Protein AF-A0A6P7H8Q3-F1 (afdb_monomer)

pLDDT: mean 72.67, std 15.75, range [34.62, 94.69]

Secondary structure (DSSP, 8-state):
--SHHHHHHHHHHHHHH-HHHHHHHHHHT-HHHHHHHHHHHHHHHHHHHHHHHHHHSPPHHHHHHHHHHHHHHHT-GGGGB-TTT-SB-SSEEE-TTS-EEEHHHHH-TTTT--SB-TTT--B--GGG--B-HHHHHHHHHHHHHTGGGTSS--THHHHHHHHHHHTT----

Mean predicted aligned error: 16.79 Å

Sequence (172 aa):
MQQSNNVLEQAENFLTKYPDLITSLYSYHKKSKLKSEGRILRRDTERIRRYRKFRKEPNSRLKQFENAFFQAMDQKPLLFTCPVCRSVLRTPVTIECGHTFCYDC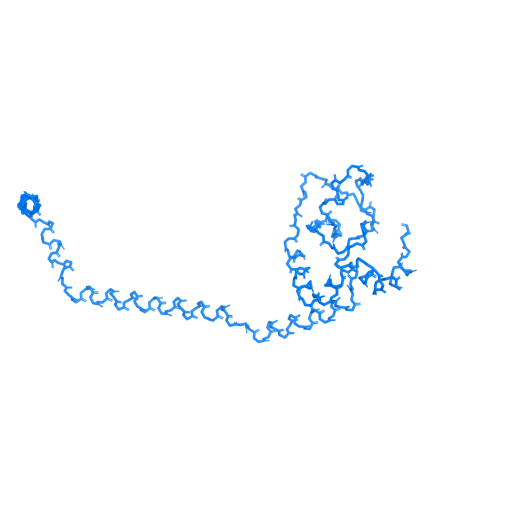LSSPENHFPNRCALCAAEIVLEKRCINVLVQHLVEKWRERNKHIDDTGKSDSFYSYITPLYSKVRFL

Organism: NCBI:txid50390

Radius of gyration: 31.62 Å; Cα contacts (8 Å, |Δi|>4): 106; chains: 1; bounding box: 42×59×90 Å

InterPro domains:
  IPR001841 Zinc finger, RING-type [PS50089] (82-120)
  IPR001841 Zinc finger, RING-type [SM00184] (82-120)
  IPR013083 Zinc finger, RING/FYVE/PHD-type [G3DSA:3.30.40.10] (28-148)
  IPR017907 Zinc finger, RING-type, conserved site [PS00518] (97-106)

Solvent-accessible surface area (backbone atoms only — not comparable to full-atom values): 10269 Å² total; per-residue (Å²): 144,77,72,71,69,56,56,56,53,52,50,50,56,51,43,70,76,35,57,66,56,49,53,52,50,55,63,61,61,37,66,68,58,54,52,50,53,53,50,50,53,51,51,50,52,51,50,51,49,49,53,53,48,59,72,65,51,75,53,67,68,58,55,52,49,52,52,54,52,51,59,58,42,69,77,43,59,68,81,49,32,12,86,81,82,70,38,71,54,50,66,26,26,54,49,94,87,67,55,57,33,22,46,64,66,72,66,36,76,88,64,63,61,59,63,36,40,96,85,76,61,46,72,49,76,78,91,72,82,51,69,34,64,67,60,42,53,50,50,49,55,49,45,68,76,44,47,86,57,61,73,56,90,43,83,57,54,61,47,65,73,47,51,78,61,56,78,71,59,78,83,126

Foldseek 3Di:
DPPVVVVVVVVVVVCVVPVVVVVVVVVVVPVVVVVVVVVVVVVVVVVVVVVVVVVVPPPVVNVVVLVVVLVVVVVVVVQQAAPQVRHGEDQWWQFPVRDIHHPCCCVPVVNVDACADQQHGDGGDPPDTDRPVVSVVVSVVSCVVVVVQPVPVDPVSVCVVCVVVVVPDPSD

Structure (mmCIF, N/CA/C/O backbone):
data_AF-A0A6P7H8Q3-F1
#
_entry.id   AF-A0A6P7H8Q3-F1
#
loop_
_atom_site.group_PDB
_atom_site.id
_atom_site.type_symbol
_atom_site.label_atom_id
_atom_site.label_alt_id
_atom_site.label_comp_id
_atom_site.label_asym_id
_atom_site.label_entity_id
_atom_site.label_seq_id
_atom_site.pdbx_PDB_ins_code
_atom_site.Cartn_x
_atom_site.Cartn_y
_atom_site.Cartn_z
_atom_site.occupancy
_atom_site.B_iso_or_equiv
_atom_site.auth_seq_id
_atom_site.auth_comp_id
_atom_site.auth_asym_id
_atom_site.auth_atom_id
_atom_site.pdbx_PDB_model_num
ATOM 1 N N . MET A 1 1 ? 16.627 6.853 63.270 1.00 47.12 1 MET A N 1
ATOM 2 C CA . MET A 1 1 ? 15.368 7.630 63.155 1.00 47.12 1 MET A CA 1
ATOM 3 C C . MET A 1 1 ? 15.622 9.142 63.303 1.00 47.12 1 MET A C 1
ATOM 5 O O . MET A 1 1 ? 14.987 9.781 64.123 1.00 47.12 1 MET A O 1
ATOM 9 N N . GLN A 1 2 ? 16.544 9.739 62.533 1.00 49.00 2 GLN A N 1
ATOM 10 C CA . GLN A 1 2 ? 16.911 11.168 62.682 1.00 49.00 2 GLN A CA 1
ATOM 11 C C . GLN A 1 2 ? 16.792 11.996 61.389 1.00 49.00 2 GLN A C 1
ATOM 13 O O . GLN A 1 2 ? 17.106 13.177 61.393 1.00 49.00 2 GLN A O 1
ATOM 18 N N . GLN A 1 3 ? 16.297 11.419 60.288 1.00 49.72 3 GLN A N 1
ATOM 19 C CA . GLN A 1 3 ? 16.157 12.137 59.010 1.00 49.72 3 GLN A CA 1
ATOM 20 C C . GLN A 1 3 ? 14.745 12.698 58.751 1.00 49.72 3 GLN A C 1
ATOM 22 O O . GLN A 1 3 ? 14.590 13.559 57.893 1.00 49.72 3 GLN A O 1
ATOM 27 N N . SER A 1 4 ? 13.715 12.278 59.498 1.00 50.56 4 SER A N 1
ATOM 28 C CA . SER A 1 4 ? 12.325 12.722 59.284 1.00 50.56 4 SER A CA 1
ATOM 29 C C . SER A 1 4 ? 11.998 14.092 59.889 1.00 50.56 4 SER A C 1
ATOM 31 O O . SER A 1 4 ? 11.136 14.789 59.364 1.00 50.56 4 SER A O 1
ATOM 33 N N . ASN A 1 5 ? 12.692 14.504 60.957 1.00 54.47 5 ASN A N 1
ATOM 34 C CA . ASN A 1 5 ? 12.417 15.777 61.642 1.00 54.47 5 ASN A CA 1
ATOM 35 C C . ASN A 1 5 ? 12.953 16.998 60.878 1.00 54.47 5 ASN A C 1
ATOM 37 O O . ASN A 1 5 ? 12.456 18.099 61.062 1.00 54.47 5 ASN A O 1
ATOM 41 N N . ASN A 1 6 ? 13.912 16.798 59.969 1.00 60.94 6 ASN A N 1
ATOM 42 C CA . ASN A 1 6 ? 14.547 17.885 59.224 1.00 60.94 6 ASN A CA 1
ATOM 43 C C . ASN A 1 6 ? 13.666 18.383 58.059 1.00 60.94 6 ASN A C 1
ATOM 45 O O . ASN A 1 6 ? 13.638 19.565 57.749 1.00 60.94 6 ASN A O 1
ATOM 49 N N . VAL A 1 7 ? 12.882 17.495 57.437 1.00 61.72 7 VAL A N 1
ATOM 50 C CA . VAL A 1 7 ? 12.046 17.847 56.273 1.00 61.72 7 VAL A CA 1
ATOM 51 C C . VAL A 1 7 ? 10.852 18.720 56.671 1.00 61.72 7 VAL A C 1
ATOM 53 O O . VAL A 1 7 ? 10.505 19.648 55.944 1.00 61.72 7 VAL A O 1
ATOM 56 N N . LEU A 1 8 ? 10.234 18.444 57.824 1.00 65.06 8 LEU A N 1
ATOM 57 C CA . LEU A 1 8 ? 9.098 19.227 58.323 1.00 65.06 8 LEU A CA 1
ATOM 58 C C . LEU A 1 8 ? 9.535 20.635 58.741 1.00 65.06 8 LEU A C 1
ATOM 60 O O . LEU A 1 8 ? 8.912 21.610 58.338 1.00 65.06 8 LEU A O 1
ATOM 64 N N . GLU A 1 9 ? 10.661 20.745 59.442 1.00 68.56 9 GLU A N 1
ATOM 65 C CA . GLU A 1 9 ? 11.218 22.026 59.884 1.00 68.56 9 GLU A CA 1
ATOM 66 C C . GLU A 1 9 ? 11.721 22.875 58.698 1.00 68.56 9 GLU A C 1
ATOM 68 O O . GLU A 1 9 ? 11.514 24.088 58.645 1.00 68.56 9 GLU A O 1
ATOM 73 N N . GLN A 1 10 ? 12.311 22.241 57.675 1.00 69.81 10 GLN A N 1
ATOM 74 C CA . GLN A 1 10 ? 12.667 22.910 56.418 1.00 69.81 10 GLN A CA 1
ATOM 75 C C . GLN A 1 10 ? 11.437 23.403 55.648 1.00 69.81 10 GLN A C 1
ATOM 77 O O . GLN A 1 10 ? 11.470 24.497 55.083 1.00 69.81 10 GLN A O 1
ATOM 82 N N . ALA A 1 11 ? 10.353 22.623 55.624 1.00 66.19 11 ALA A N 1
ATOM 83 C CA . ALA A 1 11 ? 9.109 23.021 54.976 1.00 66.19 11 ALA A CA 1
ATOM 84 C C . ALA A 1 11 ? 8.453 24.206 55.700 1.00 66.19 11 ALA A C 1
ATOM 86 O O . ALA A 1 11 ? 8.015 25.150 55.046 1.00 66.19 11 ALA A O 1
ATOM 87 N N . GLU A 1 12 ? 8.437 24.204 57.033 1.00 73.38 12 GLU A N 1
ATOM 88 C CA . GLU A 1 12 ? 7.909 25.313 57.834 1.00 73.38 12 GLU A CA 1
ATOM 89 C C . GLU A 1 12 ? 8.727 26.596 57.641 1.00 73.38 12 GLU A C 1
ATOM 91 O O . GLU A 1 12 ? 8.152 27.655 57.383 1.00 73.38 12 GLU A O 1
ATOM 96 N N . ASN A 1 13 ? 10.059 26.502 57.643 1.00 73.19 13 ASN A N 1
ATOM 97 C CA . ASN A 1 13 ? 10.953 27.631 57.360 1.00 73.19 13 ASN A CA 1
ATOM 98 C C . ASN A 1 13 ? 10.820 28.165 55.922 1.00 73.19 13 ASN A C 1
ATOM 100 O O . ASN A 1 13 ? 10.963 29.362 55.668 1.00 73.19 13 ASN A O 1
ATOM 104 N N . PHE A 1 14 ? 10.536 27.290 54.958 1.00 73.94 14 PHE A N 1
ATOM 105 C CA . PHE A 1 14 ? 10.281 27.696 53.579 1.00 73.94 14 PHE A CA 1
ATOM 106 C C . PHE A 1 14 ? 8.936 28.421 53.445 1.00 73.94 14 PHE A C 1
ATOM 108 O O . PHE A 1 14 ? 8.840 29.445 52.770 1.00 73.94 14 PHE A O 1
ATOM 115 N N . LEU A 1 15 ? 7.898 27.923 54.115 1.00 68.62 15 LEU A N 1
ATOM 116 C CA . LEU A 1 15 ? 6.558 28.503 54.071 1.00 68.62 15 LEU A CA 1
ATOM 117 C C . LEU A 1 15 ? 6.485 29.848 54.816 1.00 68.62 15 LEU A C 1
ATOM 119 O O . LEU A 1 15 ? 5.810 30.760 54.339 1.00 68.62 15 LEU A O 1
ATOM 123 N N . THR A 1 16 ? 7.227 30.028 55.912 1.00 73.62 16 THR A N 1
ATOM 124 C CA . THR A 1 16 ? 7.332 31.329 56.605 1.00 73.62 16 THR A CA 1
ATOM 125 C C . THR A 1 16 ? 8.075 32.380 55.781 1.00 73.62 16 THR A C 1
ATOM 127 O O . THR A 1 16 ? 7.729 33.560 55.8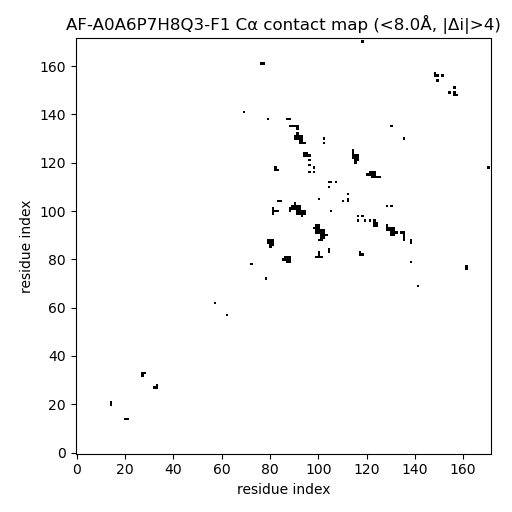44 1.00 73.62 16 THR A O 1
ATOM 130 N N . LYS A 1 17 ? 9.043 31.966 54.954 1.00 78.94 17 LYS A N 1
ATOM 131 C CA . LYS A 1 17 ? 9.761 32.853 54.024 1.00 78.94 17 LYS A CA 1
ATOM 132 C C . LYS A 1 17 ? 8.895 33.321 52.845 1.00 78.94 17 LYS A C 1
ATOM 134 O O . LYS A 1 17 ? 9.180 34.368 52.268 1.00 78.94 17 LYS A O 1
ATOM 139 N N . TYR A 1 18 ? 7.843 32.576 52.500 1.00 75.75 18 TYR A N 1
ATOM 140 C CA . TYR A 1 18 ? 6.958 32.869 51.368 1.00 75.75 18 TYR A CA 1
ATOM 141 C C . TYR A 1 18 ? 5.466 32.734 51.750 1.00 75.75 18 TYR A C 1
ATOM 143 O O . TYR A 1 18 ? 4.790 31.790 51.329 1.00 75.75 18 TYR A O 1
ATOM 151 N N . PRO A 1 19 ? 4.903 33.689 52.512 1.00 73.69 19 PRO A N 1
ATOM 152 C CA . PRO A 1 19 ? 3.509 33.631 52.974 1.00 73.69 19 PRO A CA 1
ATOM 153 C C . PRO A 1 19 ? 2.475 33.721 51.833 1.00 73.69 19 PRO A C 1
ATOM 155 O O . PRO A 1 19 ? 1.370 33.181 51.937 1.00 73.69 19 PRO A O 1
ATOM 158 N N . ASP A 1 20 ? 2.832 34.319 50.695 1.00 74.38 20 ASP A N 1
ATOM 159 C CA . ASP A 1 20 ? 1.974 34.348 49.502 1.00 74.38 20 ASP A CA 1
ATOM 160 C C . ASP A 1 20 ? 1.822 32.963 48.863 1.00 74.38 20 ASP A C 1
ATOM 162 O O . ASP A 1 20 ? 0.777 32.640 48.296 1.00 74.38 20 ASP A O 1
ATOM 166 N N . LEU A 1 21 ? 2.839 32.107 49.003 1.00 70.44 21 LEU A N 1
ATOM 167 C CA . LEU A 1 21 ? 2.798 30.708 48.581 1.00 70.44 21 LEU A CA 1
ATOM 168 C C . LEU A 1 21 ? 1.831 29.914 49.460 1.00 70.44 21 LEU A C 1
ATOM 170 O O . LEU A 1 21 ? 1.059 29.124 48.925 1.00 70.44 21 LEU A O 1
ATOM 174 N N . ILE A 1 22 ? 1.789 30.183 50.770 1.00 68.00 22 ILE A N 1
ATOM 175 C CA . ILE A 1 22 ? 0.765 29.637 51.675 1.00 68.00 22 ILE A CA 1
ATOM 176 C C . ILE A 1 22 ? -0.627 30.073 51.201 1.00 68.00 22 ILE A C 1
ATOM 178 O O . ILE A 1 22 ? -1.499 29.232 51.008 1.00 68.00 22 ILE A O 1
ATOM 182 N N . THR A 1 23 ? -0.838 31.363 50.937 1.00 66.50 23 THR A N 1
ATOM 183 C CA . THR A 1 23 ? -2.129 31.901 50.464 1.00 66.50 23 THR A CA 1
ATOM 184 C C . THR A 1 23 ? -2.545 31.315 49.107 1.00 66.50 23 THR A C 1
ATOM 186 O O . THR A 1 23 ? -3.705 30.940 48.901 1.00 66.50 23 THR A O 1
ATOM 189 N N . SER A 1 24 ? -1.595 31.157 48.187 1.00 65.81 24 SER A N 1
ATOM 190 C CA . SER A 1 24 ? -1.786 30.494 46.894 1.00 65.81 24 SER A CA 1
ATOM 191 C C . SER A 1 24 ? -2.128 29.010 47.067 1.00 65.81 24 SER A C 1
ATOM 193 O O . SER A 1 24 ? -3.092 28.523 46.479 1.00 65.81 24 SER A O 1
ATOM 195 N N . LEU A 1 25 ? -1.441 28.300 47.965 1.00 64.50 25 LEU A N 1
ATOM 196 C CA . LEU A 1 25 ? -1.731 26.906 48.295 1.00 64.50 25 LEU A CA 1
ATOM 197 C C . LEU A 1 25 ? -3.096 26.754 48.974 1.00 64.50 25 LEU A C 1
ATOM 199 O O . LEU A 1 25 ? -3.853 25.877 48.577 1.00 64.50 25 LEU A O 1
ATOM 203 N N . TYR A 1 26 ? -3.474 27.617 49.919 1.00 63.06 26 TYR A N 1
ATOM 204 C CA . TYR A 1 26 ? -4.789 27.592 50.579 1.00 63.06 26 TYR A CA 1
ATOM 205 C C . TYR A 1 26 ? -5.933 27.943 49.622 1.00 63.06 26 TYR A C 1
ATOM 207 O O . TYR A 1 26 ? -6.995 27.315 49.665 1.00 63.06 26 TYR A O 1
ATOM 215 N N . SER A 1 27 ? -5.724 28.906 48.720 1.00 58.03 27 SER A N 1
ATOM 216 C CA . SER A 1 27 ? -6.694 29.239 47.671 1.00 58.03 27 SER A CA 1
ATOM 217 C C . SER A 1 27 ? -6.816 28.123 46.621 1.00 58.03 27 SER A C 1
ATOM 219 O O . SER A 1 27 ? -7.929 27.827 46.171 1.00 58.03 27 SER A O 1
ATOM 221 N N . TYR A 1 28 ? -5.720 27.425 46.309 1.00 54.06 28 TYR A N 1
ATOM 222 C CA . TYR A 1 28 ? -5.699 26.192 45.512 1.00 54.06 28 TYR A CA 1
ATOM 223 C C . TYR A 1 28 ? -6.381 25.018 46.245 1.00 54.06 28 TYR A C 1
ATOM 225 O O . TYR A 1 28 ? -7.098 24.223 45.635 1.00 54.06 28 TYR A O 1
ATOM 233 N N . HIS A 1 29 ? -6.279 24.968 47.577 1.00 56.91 29 HIS A N 1
ATOM 234 C CA . HIS A 1 29 ? -6.902 23.971 48.453 1.00 56.91 29 HIS A CA 1
ATOM 235 C C . HIS A 1 29 ? -8.391 24.230 48.747 1.00 56.91 29 HIS A C 1
ATOM 237 O O . HIS A 1 29 ? -8.991 23.586 49.620 1.00 56.91 29 HIS A O 1
ATOM 243 N N . LYS A 1 30 ? -9.050 25.124 47.998 1.00 55.91 30 LYS A N 1
ATOM 244 C CA . LYS A 1 30 ? -10.511 25.229 48.014 1.00 55.91 30 LYS A CA 1
ATOM 245 C C . LYS A 1 30 ? -11.066 23.958 47.363 1.00 55.91 30 LYS A C 1
ATOM 247 O O . LYS A 1 30 ? -11.173 23.866 46.143 1.00 55.91 30 LYS A O 1
ATOM 252 N N . LYS A 1 31 ? -11.418 22.954 48.182 1.00 55.22 31 LYS A N 1
ATOM 253 C CA . LYS A 1 31 ? -11.929 21.619 47.779 1.00 55.22 31 LYS A CA 1
ATOM 254 C C . LYS A 1 31 ? -12.972 21.658 46.645 1.00 55.22 31 LYS A C 1
ATOM 256 O O . LYS A 1 31 ? -13.111 20.678 45.923 1.00 55.22 31 LYS A O 1
ATOM 261 N N . SER A 1 32 ? -13.714 22.754 46.473 1.00 57.00 32 SER A N 1
ATOM 262 C CA . SER A 1 32 ? -14.649 22.960 45.359 1.00 57.00 32 SER A CA 1
ATOM 263 C C . SER A 1 32 ? -13.973 23.080 43.984 1.00 57.00 32 SER A C 1
ATOM 265 O O . SER A 1 32 ? -14.499 22.498 43.035 1.00 57.00 32 SER A O 1
ATOM 267 N N . LYS A 1 33 ? -12.815 23.753 43.879 1.00 59.31 33 LYS A N 1
ATOM 268 C CA . LYS A 1 33 ? -12.060 23.953 42.627 1.00 59.31 33 LYS A CA 1
ATOM 269 C C . LYS A 1 33 ? -11.409 22.650 42.146 1.00 59.31 33 LYS A C 1
ATOM 271 O O . LYS A 1 33 ? -11.660 22.228 41.020 1.00 59.31 33 LYS A O 1
ATOM 276 N N . LEU A 1 34 ? -10.741 21.925 43.051 1.00 60.06 34 LEU A N 1
ATOM 277 C CA . LEU A 1 34 ? -10.209 20.573 42.802 1.00 60.06 34 LEU A CA 1
ATOM 278 C C . LEU A 1 34 ? -11.315 19.573 42.409 1.00 60.06 34 LEU A C 1
ATOM 280 O O . LEU A 1 34 ? -11.136 18.745 41.516 1.00 60.06 34 LEU A O 1
ATOM 284 N N . LYS A 1 35 ? -12.507 19.670 43.021 1.00 61.91 35 LYS A N 1
ATOM 285 C CA . LYS A 1 35 ? -13.673 18.856 42.633 1.00 61.91 35 LYS A CA 1
ATOM 286 C C . LYS A 1 35 ? -14.211 19.223 41.246 1.00 61.91 35 LYS A C 1
ATOM 288 O O . LYS A 1 35 ? -14.641 18.330 40.518 1.00 61.91 35 LYS A O 1
ATOM 293 N N . SER A 1 36 ? -14.255 20.503 40.865 1.00 67.62 36 SER A N 1
ATOM 294 C CA . SER A 1 36 ? -14.679 20.899 39.512 1.00 67.62 36 SER A CA 1
ATOM 295 C C . SER A 1 36 ? -13.668 20.497 38.442 1.00 67.62 36 SER A C 1
ATOM 297 O O . SER A 1 36 ? -14.083 19.941 37.429 1.00 67.62 36 SER A O 1
ATOM 299 N N . GLU A 1 37 ? -12.372 20.679 38.686 1.00 70.81 37 GLU A N 1
ATOM 300 C CA . GLU A 1 37 ? -11.306 20.280 37.758 1.00 70.81 37 GLU A CA 1
ATOM 301 C C . GLU A 1 37 ? -11.265 18.755 37.586 1.00 70.81 37 GLU A C 1
ATOM 303 O O . GLU A 1 37 ? -11.268 18.260 36.459 1.00 70.81 37 GLU A O 1
ATOM 308 N N . GLY A 1 38 ? -11.396 17.989 38.676 1.00 74.00 38 GLY A N 1
ATOM 309 C CA . GLY A 1 38 ? -11.539 16.532 38.605 1.00 74.00 38 GLY A CA 1
ATOM 310 C C . GLY A 1 38 ? -12.785 16.072 37.832 1.00 74.00 38 GLY A C 1
ATOM 311 O O . GLY A 1 38 ? -12.744 15.054 37.137 1.00 74.00 38 GLY A O 1
ATOM 312 N N . ARG A 1 39 ? -13.895 16.824 37.889 1.00 77.19 39 ARG A N 1
ATOM 313 C CA . ARG A 1 39 ? -15.096 16.549 37.074 1.00 77.19 39 ARG A CA 1
ATOM 314 C C . ARG A 1 39 ? -14.868 16.836 35.588 1.00 77.19 39 ARG A C 1
ATOM 316 O O . ARG A 1 39 ? -15.343 16.058 34.760 1.00 77.19 39 ARG A O 1
ATOM 323 N N . ILE A 1 40 ? -14.154 17.912 35.254 1.00 81.00 40 ILE A N 1
ATOM 324 C CA . ILE A 1 40 ? -13.805 18.268 33.870 1.00 81.00 40 ILE A CA 1
ATOM 325 C C . ILE A 1 40 ? -12.872 17.205 33.280 1.00 81.00 40 ILE A C 1
ATOM 327 O O . ILE A 1 40 ? -13.210 16.617 32.258 1.00 81.00 40 ILE A O 1
ATOM 331 N N . LEU A 1 41 ? -11.792 16.843 33.980 1.00 81.75 41 LEU A N 1
ATOM 332 C CA . LEU A 1 41 ? -10.848 15.813 33.532 1.00 81.75 41 LEU A CA 1
ATOM 333 C C . LEU A 1 41 ? -11.518 14.450 33.321 1.00 81.75 41 LEU A C 1
ATOM 335 O O . LEU A 1 41 ? -11.237 13.781 32.330 1.00 81.75 41 LEU A O 1
ATOM 339 N N . ARG A 1 42 ? -12.447 14.038 34.197 1.00 80.19 42 ARG A N 1
ATOM 340 C CA . ARG A 1 42 ? -13.244 12.812 33.987 1.00 80.19 42 ARG A CA 1
ATOM 341 C C . ARG A 1 42 ? -14.123 12.911 32.743 1.00 80.19 42 ARG A C 1
ATOM 343 O O . ARG A 1 42 ? -14.176 11.960 31.969 1.00 80.19 42 ARG A O 1
ATOM 350 N N . ARG A 1 43 ? -14.793 14.050 32.533 1.00 85.31 43 ARG A N 1
ATOM 351 C CA . ARG A 1 43 ? -15.632 14.288 31.349 1.00 85.31 43 ARG A CA 1
ATOM 352 C C . ARG A 1 43 ? -14.805 14.255 30.065 1.00 85.31 43 ARG A C 1
ATOM 354 O O . ARG A 1 43 ? -15.235 13.626 29.101 1.00 85.31 43 ARG A O 1
ATOM 361 N N . ASP A 1 44 ? -13.633 14.878 30.061 1.00 89.25 44 ASP A N 1
ATOM 362 C CA . ASP A 1 44 ? -12.743 14.909 28.900 1.00 89.25 44 ASP A CA 1
ATOM 363 C C . ASP A 1 44 ? -12.102 13.545 28.644 1.00 89.25 44 ASP A C 1
ATOM 365 O O . ASP A 1 44 ? -12.092 13.079 27.507 1.00 89.25 44 ASP A O 1
ATOM 369 N N . THR A 1 45 ? -11.679 12.841 29.697 1.00 89.75 45 THR A N 1
ATOM 370 C CA . THR A 1 45 ? -11.178 11.460 29.598 1.00 89.75 45 THR A CA 1
ATOM 371 C C . THR A 1 45 ? -12.246 10.532 29.020 1.00 89.75 45 THR A C 1
ATOM 373 O O . THR A 1 45 ? -11.963 9.753 28.110 1.00 89.75 45 THR A O 1
ATOM 376 N N . GLU A 1 46 ? -13.493 10.646 29.480 1.00 91.06 46 GLU A N 1
ATOM 377 C CA . GLU A 1 46 ? -14.612 9.847 28.979 1.00 91.06 46 GLU A CA 1
ATOM 378 C C . GLU A 1 46 ? -14.983 10.229 27.538 1.00 91.06 46 GLU A C 1
ATOM 380 O O . GLU A 1 46 ? -15.242 9.362 26.703 1.00 91.06 46 GLU A O 1
ATOM 385 N N . ARG A 1 47 ? -14.928 11.521 27.192 1.00 89.25 47 ARG A N 1
ATOM 386 C CA . ARG A 1 47 ? -15.110 12.000 25.815 1.00 89.25 47 ARG A CA 1
ATOM 387 C C . ARG A 1 47 ? -14.035 11.424 24.888 1.00 89.25 47 ARG A C 1
ATOM 389 O O . ARG A 1 47 ? -14.376 10.885 23.836 1.00 89.25 47 ARG A O 1
ATOM 396 N N . ILE A 1 48 ? -12.762 11.475 25.282 1.00 87.19 48 ILE A N 1
ATOM 397 C CA . ILE A 1 48 ? -11.641 10.882 24.535 1.00 87.19 48 ILE A CA 1
ATOM 398 C C . ILE A 1 48 ? -11.830 9.368 24.405 1.00 87.19 48 ILE A C 1
ATOM 400 O O . ILE A 1 48 ? -11.643 8.819 23.317 1.00 87.19 48 ILE A O 1
ATOM 404 N N . ARG A 1 49 ? -12.250 8.685 25.477 1.00 88.69 49 ARG A N 1
ATOM 405 C CA . ARG A 1 49 ? -12.559 7.248 25.463 1.00 88.69 49 ARG A CA 1
ATOM 406 C C . ARG A 1 49 ? -13.654 6.924 24.445 1.00 88.69 49 ARG A C 1
ATOM 408 O O . ARG A 1 49 ? -13.479 5.991 23.663 1.00 88.69 49 ARG A O 1
ATOM 415 N N . ARG A 1 50 ? -14.735 7.710 24.394 1.00 85.50 50 ARG A N 1
ATOM 416 C CA . ARG A 1 50 ? -15.822 7.551 23.409 1.00 85.50 50 ARG A CA 1
ATOM 417 C C . ARG A 1 50 ? -15.360 7.813 21.981 1.00 85.50 50 ARG A C 1
ATOM 419 O O . ARG A 1 50 ? -15.646 6.993 21.119 1.00 85.50 50 ARG A O 1
ATOM 426 N N . TYR A 1 51 ? -14.593 8.876 21.732 1.00 78.00 51 TYR A N 1
ATOM 427 C CA . TYR A 1 51 ? -14.014 9.137 20.407 1.00 78.00 51 TYR A CA 1
ATOM 428 C C . TYR A 1 51 ? -13.093 8.004 19.946 1.00 78.00 51 TYR A C 1
ATOM 430 O O . TYR A 1 51 ? -13.173 7.563 18.801 1.00 78.00 51 TYR A O 1
ATOM 438 N N . ARG A 1 52 ? -12.242 7.492 20.844 1.00 80.94 52 ARG A N 1
ATOM 439 C CA . ARG A 1 52 ? -11.384 6.334 20.563 1.00 80.94 52 ARG A CA 1
ATOM 440 C C . ARG A 1 52 ? -12.204 5.071 20.308 1.00 80.94 52 ARG A C 1
ATOM 442 O O . ARG A 1 52 ? -11.850 4.321 19.409 1.00 80.94 52 ARG A O 1
ATOM 449 N N . LYS A 1 53 ? -13.292 4.841 21.052 1.00 79.62 53 LYS A N 1
ATOM 450 C CA . LYS A 1 53 ? -14.211 3.716 20.814 1.00 79.62 53 LYS A CA 1
ATOM 451 C C . LYS A 1 53 ? -14.887 3.839 19.447 1.00 79.62 53 LYS A C 1
ATOM 453 O O . LYS A 1 53 ? -14.857 2.885 18.686 1.00 79.62 53 LYS A O 1
ATOM 458 N N . PHE A 1 54 ? -15.401 5.018 19.104 1.00 72.38 54 PHE A N 1
ATOM 459 C CA . PHE A 1 54 ? -16.041 5.276 17.814 1.00 72.38 54 PHE A CA 1
ATOM 460 C C . PHE A 1 54 ? -15.074 5.108 16.633 1.00 72.38 54 PHE A C 1
ATOM 462 O O . PHE A 1 54 ? -15.448 4.531 15.624 1.00 72.38 54 PHE A O 1
ATOM 469 N N . ARG A 1 55 ? -13.806 5.535 16.764 1.00 68.62 55 ARG A N 1
ATOM 470 C CA . ARG A 1 55 ? -12.769 5.259 15.749 1.00 68.62 55 ARG A CA 1
ATOM 471 C C . ARG A 1 55 ? -12.380 3.781 15.650 1.00 68.62 55 ARG A C 1
ATOM 473 O O . ARG A 1 55 ? -11.880 3.372 14.610 1.00 68.62 55 ARG A O 1
ATOM 480 N N . LYS A 1 56 ? -12.530 3.012 16.732 1.00 66.00 56 LYS A N 1
ATOM 481 C CA . LYS A 1 56 ? -12.226 1.574 16.759 1.00 66.00 56 LYS A CA 1
ATOM 482 C C . LYS A 1 56 ? -13.361 0.723 16.209 1.00 66.00 56 LYS A C 1
ATOM 484 O O . LYS A 1 56 ? -13.082 -0.354 15.695 1.00 66.00 56 LYS A O 1
ATOM 489 N N . GLU A 1 57 ? -14.611 1.162 16.336 1.00 67.19 57 GLU A N 1
ATOM 490 C CA . GLU A 1 57 ? -15.725 0.448 15.723 1.00 67.19 57 GLU A CA 1
ATOM 491 C C . GLU A 1 57 ? -15.629 0.587 14.199 1.00 67.19 57 GLU A C 1
ATOM 493 O O . GLU A 1 57 ? -15.675 1.706 13.678 1.00 67.19 57 GLU A O 1
ATOM 498 N N . PRO A 1 58 ? -15.450 -0.523 13.464 1.00 64.62 58 PRO A N 1
ATOM 499 C CA . PRO A 1 58 ? -15.348 -0.456 12.021 1.00 64.62 58 PRO A CA 1
ATOM 500 C C . PRO A 1 58 ? -16.683 0.044 11.475 1.00 64.62 58 PRO A C 1
ATOM 502 O O . PRO A 1 58 ? -17.727 -0.562 11.716 1.00 64.62 58 PRO A O 1
ATOM 505 N N . ASN A 1 59 ? -16.651 1.148 10.726 1.00 77.94 59 ASN A N 1
ATOM 506 C CA . ASN A 1 59 ? -17.816 1.623 9.992 1.0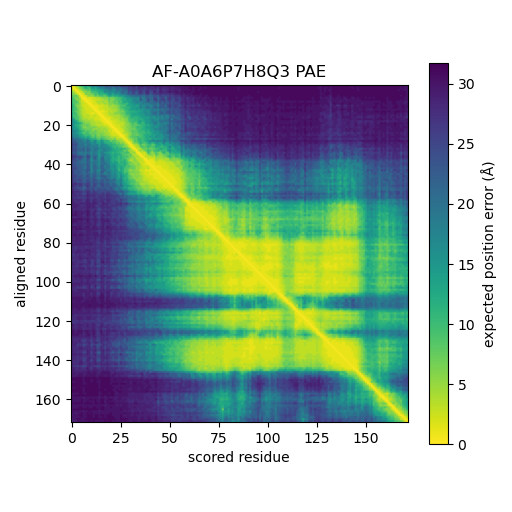0 77.94 59 ASN A CA 1
ATOM 507 C C . ASN A 1 59 ? -18.341 0.452 9.146 1.00 77.94 59 ASN A C 1
ATOM 509 O O . ASN A 1 59 ? -17.619 -0.068 8.295 1.00 77.94 59 ASN A O 1
ATOM 513 N N . SER A 1 60 ? -19.573 0.003 9.399 1.00 79.94 60 SER A N 1
ATOM 514 C CA . SER A 1 60 ? -20.145 -1.173 8.732 1.00 79.94 60 SER A CA 1
ATOM 515 C C . SER A 1 60 ? -20.106 -1.036 7.209 1.00 79.94 60 SER A C 1
ATOM 517 O O . SER A 1 60 ? -19.815 -2.009 6.515 1.00 79.94 60 SER A O 1
ATOM 519 N N . ARG A 1 61 ? -20.280 0.191 6.695 1.00 78.69 61 ARG A N 1
ATOM 520 C CA .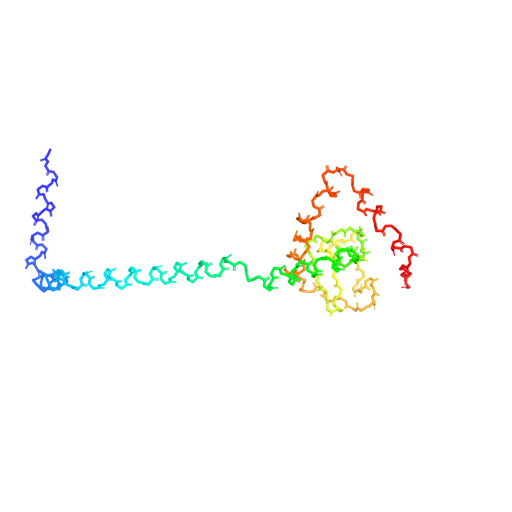 ARG A 1 61 ? -20.121 0.514 5.270 1.00 78.69 61 ARG A CA 1
ATOM 521 C C . ARG A 1 61 ? -18.681 0.357 4.792 1.00 78.69 61 ARG A C 1
ATOM 523 O O . ARG A 1 61 ? -18.466 -0.173 3.711 1.00 78.69 61 ARG A O 1
ATOM 530 N N . LEU A 1 62 ? -17.699 0.775 5.594 1.00 81.06 62 LEU A N 1
ATOM 531 C CA . LEU A 1 62 ? -16.281 0.589 5.270 1.00 81.06 62 LEU A CA 1
ATOM 532 C C . LEU A 1 62 ? -15.933 -0.901 5.213 1.00 81.06 62 LEU A C 1
ATOM 534 O O . LEU A 1 62 ? -15.303 -1.331 4.257 1.00 81.06 62 LEU A O 1
ATOM 538 N N . LYS A 1 63 ? -16.417 -1.705 6.167 1.00 81.81 63 LYS A N 1
ATOM 539 C CA . LYS A 1 63 ? -16.199 -3.161 6.168 1.00 81.81 63 LYS A CA 1
ATOM 540 C C . LYS A 1 63 ? -16.829 -3.841 4.946 1.00 81.81 63 LYS A C 1
ATOM 542 O O . LYS A 1 63 ? -16.232 -4.743 4.363 1.00 81.81 63 LYS A O 1
ATOM 547 N N . GLN A 1 64 ? -18.034 -3.423 4.554 1.00 85.81 64 GLN A N 1
ATOM 548 C CA . GLN A 1 64 ? -18.691 -3.913 3.336 1.00 85.81 64 GLN A CA 1
ATOM 549 C C . GLN A 1 64 ? -17.901 -3.534 2.080 1.00 85.81 64 GLN A C 1
ATOM 551 O O . GLN A 1 64 ? -17.650 -4.399 1.243 1.00 85.81 64 GLN A O 1
ATOM 556 N N . PHE A 1 65 ? -17.465 -2.275 1.981 1.00 84.81 65 PHE A N 1
ATOM 557 C CA . PHE A 1 65 ? -16.627 -1.800 0.883 1.00 84.81 65 PHE A CA 1
ATOM 558 C C . PHE A 1 65 ? -15.307 -2.572 0.796 1.00 84.81 65 PHE A C 1
ATOM 560 O O . PHE A 1 65 ? -14.971 -3.060 -0.276 1.00 84.81 65 PHE A O 1
ATOM 567 N N . GLU A 1 66 ? -14.590 -2.740 1.912 1.00 82.25 66 GLU A N 1
ATOM 568 C CA . GLU A 1 66 ? -13.339 -3.506 1.954 1.00 82.25 66 GLU A CA 1
ATOM 569 C C . GLU A 1 66 ? -13.552 -4.941 1.459 1.00 82.25 66 GLU A C 1
ATOM 571 O O . GLU A 1 66 ? -12.800 -5.414 0.611 1.00 82.25 66 GLU A O 1
ATOM 576 N N . ASN A 1 67 ? -14.604 -5.624 1.919 1.00 83.44 67 ASN A N 1
ATOM 577 C CA . ASN A 1 67 ? -14.905 -6.982 1.463 1.00 83.44 67 ASN A CA 1
ATOM 578 C C . ASN A 1 67 ? -15.197 -7.052 -0.042 1.00 83.44 67 ASN A C 1
ATOM 580 O O . ASN A 1 67 ? -14.658 -7.931 -0.711 1.00 83.44 67 ASN A O 1
ATOM 584 N N . ALA A 1 68 ? -16.021 -6.143 -0.570 1.00 85.81 68 ALA A N 1
ATOM 585 C CA . ALA A 1 68 ? -16.342 -6.100 -1.996 1.00 85.81 68 ALA A CA 1
ATOM 586 C C . ALA A 1 68 ? -15.105 -5.769 -2.848 1.00 85.81 68 ALA A C 1
ATOM 588 O O . ALA A 1 68 ? -14.872 -6.392 -3.882 1.00 85.81 68 ALA A O 1
ATOM 589 N N . PHE A 1 69 ? -14.281 -4.825 -2.382 1.00 84.31 69 PHE A N 1
ATOM 590 C CA . PHE A 1 69 ? -13.021 -4.465 -3.019 1.00 84.31 69 PHE A CA 1
ATOM 591 C C . PHE A 1 69 ? -12.082 -5.672 -3.101 1.00 84.31 69 PHE A C 1
ATOM 593 O O . PHE A 1 69 ? -11.628 -6.015 -4.189 1.00 84.31 69 PHE A O 1
ATOM 600 N N . PHE A 1 70 ? -11.832 -6.365 -1.984 1.00 82.31 70 PHE A N 1
ATOM 601 C CA . PHE A 1 70 ? -10.933 -7.522 -1.987 1.00 82.31 70 PHE A CA 1
ATOM 602 C C . PHE A 1 70 ? -11.480 -8.698 -2.808 1.00 82.31 70 PHE A C 1
ATOM 604 O O . PHE A 1 70 ? -10.709 -9.298 -3.545 1.00 82.31 70 PHE A O 1
ATOM 611 N N . GLN A 1 71 ? -12.794 -8.955 -2.801 1.00 82.12 71 GLN A N 1
ATOM 612 C CA . GLN A 1 71 ? -13.407 -9.959 -3.688 1.00 82.12 71 GLN A CA 1
ATOM 613 C C . GLN A 1 71 ? -13.174 -9.660 -5.176 1.00 82.12 71 GLN A C 1
ATOM 615 O O . GLN A 1 71 ? -12.898 -10.571 -5.954 1.00 82.12 71 GLN A O 1
ATOM 620 N N . ALA A 1 72 ? -13.273 -8.393 -5.586 1.00 79.94 72 ALA A N 1
ATOM 621 C CA . ALA A 1 72 ? -12.979 -7.995 -6.961 1.00 79.94 72 ALA A CA 1
ATOM 622 C C . ALA A 1 72 ? -11.479 -8.120 -7.289 1.00 79.94 72 ALA A C 1
ATOM 624 O O . ALA A 1 72 ? -11.112 -8.477 -8.408 1.00 79.94 72 ALA A O 1
ATOM 625 N N . MET A 1 73 ? -10.607 -7.847 -6.316 1.00 75.88 73 MET A N 1
ATOM 626 C CA . MET A 1 73 ? -9.153 -7.968 -6.471 1.00 75.88 73 MET A CA 1
ATOM 627 C C . MET A 1 73 ? -8.685 -9.428 -6.537 1.00 75.88 73 MET A C 1
ATOM 629 O O . MET A 1 73 ? -7.764 -9.718 -7.296 1.00 75.88 73 MET A O 1
ATOM 633 N N . ASP A 1 74 ? -9.346 -10.358 -5.841 1.00 74.94 74 ASP A N 1
ATOM 634 C CA . ASP A 1 74 ? -9.058 -11.802 -5.922 1.00 74.94 74 ASP A CA 1
ATOM 635 C C . ASP A 1 74 ? -9.271 -12.360 -7.347 1.00 74.94 74 ASP A C 1
ATOM 637 O O . ASP A 1 74 ? -8.630 -13.331 -7.750 1.00 74.94 74 ASP A O 1
ATOM 641 N N . GLN A 1 75 ? -10.112 -11.702 -8.155 1.00 74.38 75 GLN A N 1
ATOM 642 C CA . GLN A 1 75 ? -10.300 -12.012 -9.579 1.00 74.38 75 GLN A CA 1
ATOM 643 C C . GLN A 1 75 ? -9.176 -11.453 -10.473 1.00 74.38 75 GLN A C 1
ATOM 645 O O . GLN A 1 75 ? -9.063 -11.834 -11.639 1.00 74.38 75 GLN A O 1
ATOM 650 N N . LYS A 1 76 ? -8.346 -10.537 -9.956 1.00 74.31 76 LYS A N 1
ATOM 651 C CA . LYS A 1 76 ? -7.242 -9.876 -10.672 1.00 74.31 76 LYS A CA 1
ATOM 652 C C . LYS A 1 76 ? -5.930 -9.955 -9.875 1.00 74.31 76 LYS A C 1
ATOM 654 O O . LYS A 1 76 ? -5.346 -8.918 -9.546 1.00 74.31 76 LYS A O 1
ATOM 659 N N . PRO A 1 77 ? -5.401 -11.168 -9.632 1.00 68.06 77 PRO A N 1
ATOM 660 C CA . PRO A 1 77 ? -4.192 -11.366 -8.827 1.00 68.06 77 PRO A CA 1
ATOM 661 C C . PRO A 1 77 ? -2.960 -10.650 -9.402 1.00 68.06 77 PRO A C 1
ATOM 663 O O . PRO A 1 77 ? -2.071 -10.252 -8.654 1.00 68.06 77 PRO A O 1
ATOM 666 N N . LEU A 1 78 ? -2.933 -10.406 -10.720 1.00 74.62 78 LEU A N 1
ATOM 667 C CA . LEU A 1 78 ? -1.834 -9.715 -11.399 1.00 74.62 78 LEU A CA 1
ATOM 668 C C . LEU A 1 78 ? -1.580 -8.291 -10.872 1.00 74.62 78 LEU A C 1
ATOM 670 O O . LEU A 1 78 ? -0.453 -7.809 -10.973 1.00 74.62 78 LEU A O 1
ATOM 674 N N . LEU A 1 79 ? -2.580 -7.639 -10.264 1.00 80.50 79 LEU A N 1
ATOM 675 C CA . LEU A 1 79 ? -2.450 -6.286 -9.704 1.00 80.50 79 LEU A CA 1
ATOM 676 C C . LEU A 1 79 ? -1.456 -6.204 -8.539 1.00 80.50 79 LEU A C 1
ATOM 678 O O . LEU A 1 79 ? -0.883 -5.143 -8.297 1.00 80.50 79 LEU A O 1
ATOM 682 N N . PHE A 1 80 ? -1.236 -7.313 -7.833 1.00 86.12 80 PHE A N 1
ATOM 683 C CA . PHE A 1 80 ? -0.263 -7.396 -6.745 1.00 86.12 80 PHE A CA 1
ATOM 684 C C . PHE A 1 80 ? 1.013 -8.130 -7.142 1.00 86.12 80 PHE A C 1
ATOM 686 O O . PHE A 1 80 ? 1.857 -8.370 -6.284 1.00 86.12 80 PHE A O 1
ATOM 693 N N . THR A 1 81 ? 1.185 -8.469 -8.421 1.00 86.19 81 THR A N 1
ATOM 694 C CA . THR A 1 81 ? 2.394 -9.138 -8.911 1.00 86.19 81 THR A CA 1
ATOM 695 C C . THR A 1 81 ? 3.363 -8.147 -9.528 1.00 86.19 81 THR A C 1
ATOM 697 O O . THR A 1 81 ? 2.983 -7.275 -10.303 1.00 86.19 81 THR A O 1
ATOM 700 N N . CYS A 1 82 ? 4.641 -8.300 -9.203 1.00 87.56 82 CYS A N 1
ATOM 701 C CA . CYS A 1 82 ? 5.707 -7.567 -9.859 1.00 87.56 82 CYS A CA 1
ATOM 702 C C . CYS A 1 82 ? 5.890 -8.106 -11.289 1.00 87.56 82 CYS A C 1
ATOM 704 O O . CYS A 1 82 ? 6.136 -9.304 -11.439 1.00 87.56 82 CYS A O 1
ATOM 706 N N . PRO A 1 83 ? 5.873 -7.262 -12.335 1.00 85.19 83 PRO A N 1
ATOM 707 C CA . PRO A 1 83 ? 6.101 -7.709 -13.715 1.00 85.19 83 PRO A CA 1
ATOM 708 C C . PRO A 1 83 ? 7.483 -8.339 -13.953 1.00 85.19 83 PRO A C 1
ATOM 710 O O . PRO A 1 83 ? 7.672 -9.082 -14.910 1.00 85.19 83 PRO A O 1
ATOM 713 N N . VAL A 1 84 ? 8.446 -8.046 -13.075 1.00 84.19 84 VAL A N 1
ATOM 714 C CA . VAL A 1 84 ? 9.861 -8.411 -13.223 1.00 84.19 84 VAL A CA 1
ATOM 715 C C . VAL A 1 84 ? 10.136 -9.770 -12.593 1.00 84.19 84 VAL A C 1
ATOM 717 O O . VAL A 1 84 ? 10.503 -10.710 -13.286 1.00 84.19 84 VAL A O 1
ATOM 720 N N . CYS A 1 85 ? 9.918 -9.901 -11.280 1.00 84.00 85 CYS A N 1
ATOM 721 C CA . CYS A 1 85 ? 10.123 -11.169 -10.575 1.00 84.00 85 CYS A CA 1
ATOM 722 C C . CYS A 1 85 ? 8.896 -12.093 -10.605 1.00 84.00 85 CYS A C 1
ATOM 724 O O . CYS A 1 85 ? 8.945 -13.182 -10.035 1.00 84.00 85 CYS A O 1
ATOM 726 N N . ARG A 1 86 ? 7.784 -11.654 -11.220 1.00 83.81 86 ARG A N 1
ATOM 727 C CA . ARG A 1 86 ? 6.520 -12.407 -11.374 1.00 83.81 86 ARG A CA 1
ATOM 728 C C . ARG A 1 86 ? 5.972 -12.983 -10.066 1.00 83.81 86 ARG A C 1
ATOM 730 O O . ARG A 1 86 ? 5.264 -13.980 -10.053 1.00 83.81 86 ARG A O 1
ATOM 737 N N . SER A 1 87 ? 6.323 -12.339 -8.961 1.00 84.81 87 SER A N 1
ATOM 738 C CA . SER A 1 87 ? 5.950 -12.714 -7.601 1.00 84.81 87 SER A CA 1
ATOM 739 C C . SER A 1 87 ? 5.150 -11.581 -6.972 1.00 84.81 87 SER A C 1
ATOM 741 O O . SER A 1 87 ? 5.185 -10.452 -7.470 1.00 84.81 87 SER A O 1
ATOM 743 N N . VAL A 1 88 ? 4.442 -11.852 -5.873 1.00 86.38 88 VAL A N 1
ATOM 744 C CA . 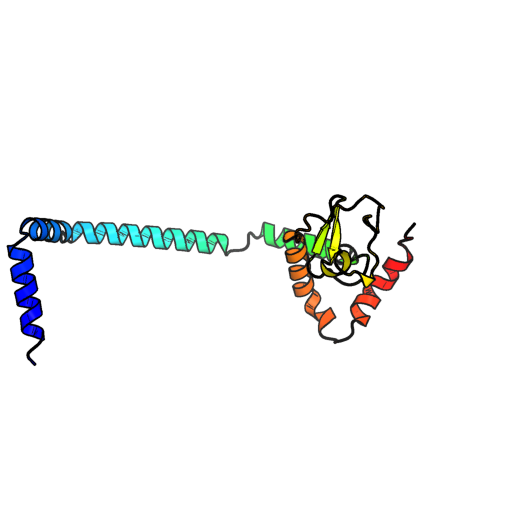VAL A 1 88 ? 3.734 -10.800 -5.130 1.00 86.38 88 VAL A CA 1
ATOM 745 C C . VAL A 1 88 ? 4.713 -9.688 -4.740 1.00 86.38 88 VAL A C 1
ATOM 747 O O . VAL A 1 88 ? 5.828 -9.967 -4.292 1.00 86.38 88 VAL A O 1
ATOM 750 N N . LEU A 1 89 ? 4.295 -8.434 -4.906 1.00 89.00 89 LEU A N 1
ATOM 751 C CA . LEU A 1 89 ? 5.092 -7.249 -4.616 1.00 89.00 89 LEU A CA 1
ATOM 752 C C . LEU A 1 89 ? 5.677 -7.307 -3.193 1.00 89.00 89 LEU A C 1
ATOM 754 O O . LEU A 1 89 ? 4.979 -7.575 -2.209 1.00 89.00 89 LEU A O 1
ATOM 758 N N . ARG A 1 90 ? 6.980 -7.033 -3.105 1.00 90.31 90 ARG A N 1
ATOM 759 C CA . ARG A 1 90 ? 7.726 -6.781 -1.869 1.00 90.31 90 ARG A CA 1
ATOM 760 C C . ARG A 1 90 ? 8.217 -5.345 -1.945 1.00 90.31 90 ARG A C 1
ATOM 762 O O . ARG A 1 90 ? 8.800 -4.992 -2.968 1.00 90.31 90 ARG A O 1
ATOM 769 N N . THR A 1 91 ? 7.922 -4.538 -0.924 1.00 91.56 91 THR A N 1
ATOM 770 C CA . THR A 1 91 ? 8.283 -3.108 -0.882 1.00 91.56 91 THR A CA 1
ATOM 771 C C . THR A 1 91 ? 7.933 -2.392 -2.202 1.00 91.56 91 THR A C 1
ATOM 773 O O . THR A 1 91 ? 8.823 -1.971 -2.940 1.00 91.56 91 THR A O 1
ATOM 776 N N . PRO A 1 92 ? 6.633 -2.303 -2.555 1.00 93.94 92 PRO A N 1
ATOM 777 C CA . PRO A 1 92 ? 6.183 -1.808 -3.843 1.00 93.94 92 PRO A CA 1
ATOM 778 C C . PRO A 1 92 ? 6.588 -0.350 -4.032 1.00 93.94 92 PRO A C 1
ATOM 780 O O . PRO A 1 92 ? 6.310 0.498 -3.187 1.00 93.94 92 PRO A O 1
ATOM 783 N N . VAL A 1 93 ? 7.193 -0.055 -5.172 1.00 92.25 93 VAL A N 1
ATOM 784 C CA . VAL A 1 93 ? 7.542 1.284 -5.637 1.00 92.25 93 VAL A CA 1
ATOM 785 C C . VAL A 1 93 ? 6.732 1.548 -6.891 1.00 92.25 93 VAL A C 1
ATOM 787 O O . VAL A 1 93 ? 6.808 0.784 -7.855 1.00 92.25 93 VAL A O 1
ATOM 790 N N . THR A 1 94 ? 5.951 2.622 -6.873 1.00 92.00 94 THR A N 1
ATOM 791 C CA . THR A 1 94 ? 5.227 3.094 -8.053 1.00 92.00 94 THR A CA 1
ATOM 792 C C . THR A 1 94 ? 6.074 4.153 -8.740 1.00 92.00 94 THR A C 1
ATOM 794 O O . THR A 1 94 ? 6.420 5.153 -8.116 1.00 92.00 94 THR A O 1
ATOM 797 N N . ILE A 1 95 ? 6.428 3.906 -9.998 1.00 89.81 95 ILE A N 1
ATOM 798 C CA . ILE A 1 95 ? 7.202 4.844 -10.823 1.00 89.81 95 ILE A CA 1
ATOM 799 C C . ILE A 1 95 ? 6.281 5.885 -11.479 1.00 89.81 95 ILE A C 1
ATOM 801 O O . ILE A 1 95 ? 5.056 5.769 -11.409 1.00 89.81 95 ILE A O 1
ATOM 805 N N . GLU A 1 96 ? 6.855 6.888 -12.139 1.00 89.44 96 GLU A N 1
ATOM 806 C CA . GLU A 1 96 ? 6.160 8.071 -12.672 1.00 89.44 96 GLU A CA 1
ATOM 807 C C . GLU A 1 96 ? 5.045 7.717 -13.662 1.00 89.44 96 GLU A C 1
ATOM 809 O O . GLU A 1 96 ? 4.012 8.381 -13.712 1.00 89.44 96 GLU A O 1
ATOM 814 N N . CYS A 1 97 ? 5.213 6.627 -14.415 1.00 89.56 97 CYS A N 1
ATOM 815 C CA . CYS A 1 97 ? 4.199 6.141 -15.346 1.00 89.56 97 CYS A CA 1
ATOM 816 C C . CYS A 1 97 ? 3.022 5.410 -14.662 1.00 89.56 97 CYS A C 1
ATOM 818 O O . CYS A 1 97 ? 2.131 4.917 -15.352 1.00 89.56 97 CYS A O 1
ATOM 820 N N . GLY A 1 98 ? 3.033 5.260 -13.333 1.00 89.50 98 GLY A N 1
ATOM 821 C CA . GLY A 1 98 ? 1.976 4.618 -12.543 1.00 89.50 98 GLY A CA 1
ATOM 822 C C . GLY A 1 98 ? 2.099 3.098 -12.371 1.00 89.50 98 GLY A C 1
ATOM 823 O O . GLY A 1 98 ? 1.314 2.501 -11.633 1.00 89.50 98 GLY A O 1
ATOM 824 N N . HIS A 1 99 ? 3.085 2.448 -12.995 1.00 91.12 99 HIS A N 1
ATOM 825 C CA . HIS A 1 99 ? 3.333 1.016 -12.799 1.00 91.12 99 HIS A CA 1
ATOM 826 C C . HIS A 1 99 ? 4.100 0.753 -11.502 1.00 91.12 99 HIS A C 1
ATOM 828 O O . HIS A 1 99 ? 4.898 1.576 -11.059 1.00 91.12 99 HIS A O 1
ATOM 834 N N . THR A 1 100 ? 3.847 -0.400 -10.880 1.00 91.88 100 THR A N 1
ATOM 835 C CA . THR A 1 100 ? 4.403 -0.734 -9.564 1.00 91.88 100 THR A CA 1
ATOM 836 C C . THR A 1 100 ? 5.292 -1.971 -9.634 1.00 91.88 100 THR A C 1
ATOM 838 O O . THR A 1 100 ? 4.918 -2.985 -10.220 1.00 91.88 100 THR A O 1
ATOM 841 N N . PHE A 1 101 ? 6.466 -1.882 -9.014 1.00 90.75 101 PHE A N 1
ATOM 842 C CA . PHE A 1 101 ? 7.501 -2.917 -9.001 1.00 90.75 101 PHE A CA 1
ATOM 843 C C . PHE A 1 101 ? 8.013 -3.132 -7.578 1.00 90.75 101 PHE A C 1
ATOM 845 O O . PHE A 1 101 ? 7.778 -2.301 -6.707 1.00 90.75 101 PHE A O 1
ATOM 852 N N . CYS A 1 102 ? 8.737 -4.221 -7.321 1.00 90.81 102 CYS A N 1
ATOM 853 C CA . CYS A 1 102 ? 9.465 -4.352 -6.058 1.00 90.81 102 CYS A CA 1
ATOM 854 C C . CYS A 1 102 ? 10.632 -3.361 -6.015 1.00 90.81 102 CYS A C 1
ATOM 856 O O . CYS A 1 102 ? 11.298 -3.170 -7.037 1.00 90.81 102 CYS A O 1
ATOM 858 N N . TYR A 1 103 ? 10.939 -2.815 -4.837 1.00 89.69 103 TYR A N 1
ATOM 859 C CA . TYR A 1 103 ? 12.125 -1.976 -4.644 1.00 89.69 103 TYR A CA 1
ATOM 860 C C . TYR A 1 103 ? 13.392 -2.682 -5.145 1.00 89.69 103 TYR A C 1
ATOM 862 O O . TYR A 1 103 ? 14.124 -2.134 -5.966 1.00 89.69 103 TYR A O 1
ATOM 870 N N . ASP A 1 104 ? 13.587 -3.941 -4.744 1.00 86.62 104 ASP A N 1
ATOM 871 C CA . ASP A 1 104 ? 14.756 -4.738 -5.134 1.00 86.62 104 ASP A CA 1
ATOM 872 C C . ASP A 1 104 ? 14.818 -4.977 -6.648 1.00 86.62 104 ASP A C 1
ATOM 874 O O . ASP A 1 104 ? 15.896 -4.989 -7.231 1.00 86.62 104 ASP A O 1
ATOM 878 N N . CYS A 1 105 ? 13.666 -5.114 -7.316 1.00 86.31 105 CYS A N 1
ATOM 879 C CA . CYS A 1 105 ? 13.619 -5.303 -8.768 1.00 86.31 105 CYS A CA 1
ATOM 880 C C . CYS A 1 105 ? 14.044 -4.050 -9.536 1.00 86.31 105 CYS A C 1
ATOM 882 O O . CYS A 1 105 ? 14.582 -4.182 -10.628 1.00 86.31 105 CYS A O 1
ATOM 884 N N . LEU A 1 106 ? 13.811 -2.858 -8.982 1.00 84.44 106 LEU A N 1
ATOM 885 C CA . LEU A 1 106 ? 14.284 -1.602 -9.566 1.00 84.44 106 LEU A CA 1
ATOM 886 C C . LEU A 1 106 ? 15.747 -1.310 -9.192 1.00 84.44 106 LEU A C 1
ATOM 888 O O . LEU A 1 106 ? 16.430 -0.565 -9.894 1.00 84.44 106 LEU A O 1
ATOM 892 N N . SER A 1 107 ? 16.216 -1.815 -8.048 1.00 79.38 107 SER A N 1
ATOM 893 C CA . SER A 1 107 ? 17.548 -1.531 -7.486 1.00 79.38 107 SER A CA 1
ATOM 894 C C . SER A 1 107 ? 18.615 -2.562 -7.856 1.00 79.38 107 SER A C 1
ATOM 896 O O . SER A 1 107 ? 19.796 -2.263 -7.709 1.00 79.38 107 SER A O 1
ATOM 898 N N . SER A 1 108 ? 18.229 -3.751 -8.324 1.00 70.94 108 SER A N 1
ATOM 899 C CA . SER A 1 108 ? 19.180 -4.809 -8.666 1.00 70.94 108 SER A CA 1
ATOM 900 C C . SER A 1 108 ? 19.993 -4.453 -9.922 1.00 70.94 108 SER A C 1
ATOM 902 O O . SER A 1 108 ? 19.402 -4.280 -10.993 1.00 70.94 108 SER A O 1
ATOM 904 N N . PRO A 1 109 ? 21.337 -4.395 -9.830 1.00 58.72 109 PRO A N 1
ATOM 905 C CA . PRO A 1 109 ? 22.206 -4.185 -10.986 1.00 58.72 109 PRO A CA 1
ATOM 906 C C . PRO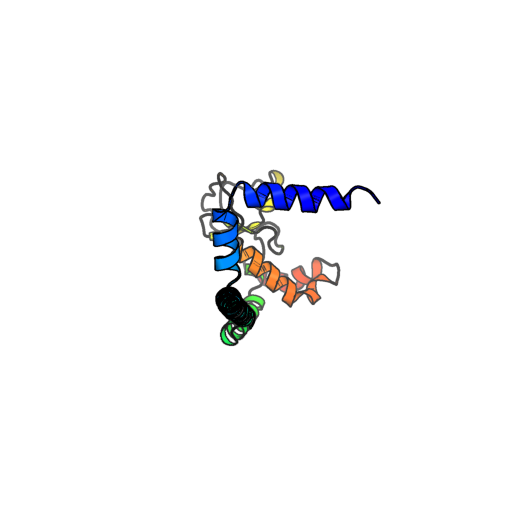 A 1 109 ? 22.211 -5.394 -11.934 1.00 58.72 109 PRO A C 1
ATOM 908 O O . PRO A 1 109 ? 22.417 -5.234 -13.134 1.00 58.72 109 PRO A O 1
ATOM 911 N N . GLU A 1 110 ? 21.925 -6.596 -11.425 1.00 59.69 110 GLU A N 1
ATOM 912 C CA . GLU A 1 110 ? 21.896 -7.835 -12.213 1.00 59.69 110 GLU A CA 1
ATOM 913 C C . GLU A 1 110 ? 20.735 -7.849 -13.216 1.00 59.69 110 GLU A C 1
ATOM 915 O O . GLU A 1 110 ? 20.855 -8.376 -14.323 1.00 59.69 110 GLU A O 1
ATOM 920 N N . ASN A 1 111 ? 19.628 -7.187 -12.872 1.00 57.09 111 ASN A N 1
ATOM 921 C CA . ASN A 1 111 ? 18.434 -7.135 -13.708 1.00 57.09 111 ASN A CA 1
ATOM 922 C C . ASN A 1 111 ? 18.521 -6.122 -14.856 1.00 57.09 111 ASN A C 1
ATOM 924 O O . ASN A 1 111 ? 17.522 -5.981 -15.561 1.00 57.09 111 ASN A O 1
ATOM 928 N N . HIS A 1 112 ? 19.667 -5.438 -15.038 1.00 53.28 112 HIS A N 1
ATOM 929 C CA . HIS A 1 112 ? 19.895 -4.432 -16.084 1.00 53.28 112 HIS A CA 1
ATOM 930 C C . HIS A 1 112 ? 18.644 -3.593 -16.323 1.00 53.28 112 HIS A C 1
ATOM 932 O O . HIS A 1 112 ? 18.156 -3.527 -17.450 1.00 53.28 112 HIS A O 1
ATOM 938 N N . PHE A 1 113 ? 18.052 -3.046 -15.254 1.00 62.34 113 PHE A N 1
ATOM 939 C CA . PHE A 1 113 ? 16.806 -2.318 -15.420 1.00 62.34 113 PHE A CA 1
ATOM 940 C C . PHE A 1 113 ? 17.112 -1.125 -16.319 1.00 62.34 113 PHE A C 1
ATOM 942 O O . PHE A 1 113 ? 17.879 -0.250 -15.902 1.00 62.34 113 PHE A O 1
ATOM 949 N N . PRO A 1 114 ? 16.583 -1.077 -17.557 1.00 63.25 114 PRO A N 1
ATOM 950 C CA . PRO A 1 114 ? 16.735 0.125 -18.343 1.00 63.25 114 PRO A CA 1
ATOM 951 C C . PRO A 1 114 ? 16.079 1.247 -17.536 1.00 63.25 114 PRO A C 1
ATOM 953 O O . PRO A 1 114 ? 15.169 0.999 -16.737 1.00 63.25 114 PRO A O 1
ATOM 956 N N . ASN A 1 115 ? 16.483 2.494 -17.758 1.00 77.00 115 ASN A N 1
ATOM 957 C CA . ASN A 1 115 ? 15.754 3.664 -17.257 1.00 77.00 115 ASN A CA 1
ATOM 958 C C . ASN A 1 115 ? 14.373 3.774 -17.938 1.00 77.00 115 ASN A C 1
ATOM 960 O O . ASN A 1 115 ? 13.974 4.849 -18.354 1.00 77.00 115 ASN A O 1
ATOM 964 N N . ARG A 1 116 ? 13.672 2.656 -18.157 1.00 84.50 116 ARG A N 1
ATOM 965 C CA . ARG A 1 116 ? 12.430 2.496 -18.894 1.00 84.50 116 ARG A CA 1
ATOM 966 C C . ARG A 1 116 ? 11.550 1.453 -18.216 1.00 84.50 116 ARG A C 1
ATOM 968 O O . ARG A 1 116 ? 12.010 0.399 -17.785 1.00 84.50 116 ARG A O 1
ATOM 975 N N . CYS A 1 117 ? 10.259 1.735 -18.157 1.00 86.00 117 CYS A N 1
ATOM 976 C CA . CYS A 1 117 ? 9.253 0.833 -17.623 1.00 86.00 117 CYS A CA 1
ATOM 977 C C . CYS A 1 117 ? 9.143 -0.447 -18.468 1.00 86.00 117 CYS A C 1
ATOM 979 O O . CYS A 1 117 ? 8.914 -0.369 -19.670 1.00 86.00 117 CYS A O 1
ATOM 981 N N . ALA A 1 118 ? 9.178 -1.622 -17.832 1.00 83.38 118 ALA A N 1
ATOM 982 C CA . ALA A 1 118 ? 9.016 -2.917 -18.506 1.00 83.38 118 ALA A CA 1
ATOM 983 C C . ALA A 1 118 ? 7.612 -3.165 -19.109 1.00 83.38 118 ALA A C 1
ATOM 985 O O . ALA A 1 118 ? 7.405 -4.175 -19.770 1.00 83.38 118 ALA A O 1
ATOM 986 N N . LEU A 1 119 ? 6.640 -2.282 -18.847 1.00 85.50 119 LEU A N 1
ATOM 987 C CA . LEU A 1 119 ? 5.259 -2.409 -19.332 1.00 85.50 119 LEU A CA 1
ATOM 988 C C . LEU A 1 119 ? 4.888 -1.389 -20.413 1.00 85.50 119 LEU A C 1
ATOM 990 O O . LEU A 1 119 ? 4.071 -1.693 -21.273 1.00 85.50 119 LEU A O 1
ATOM 994 N N . CYS A 1 120 ? 5.446 -0.178 -20.366 1.00 87.50 120 CYS A N 1
ATOM 995 C CA . CYS A 1 120 ? 5.092 0.896 -21.303 1.00 87.50 120 CYS A CA 1
ATOM 996 C C . CYS A 1 120 ? 6.294 1.651 -21.884 1.00 87.50 120 CYS A C 1
ATOM 998 O O . CYS A 1 120 ? 6.103 2.650 -22.569 1.00 87.50 120 CYS A O 1
ATOM 1000 N N . ALA A 1 121 ? 7.523 1.220 -21.581 1.00 85.56 121 ALA A N 1
ATOM 1001 C CA . ALA A 1 121 ? 8.783 1.819 -22.033 1.00 85.56 121 ALA A CA 1
ATOM 1002 C C . ALA A 1 121 ? 9.017 3.301 -21.655 1.00 85.56 121 ALA A C 1
ATOM 1004 O O . ALA A 1 121 ? 10.022 3.886 -22.077 1.00 85.56 121 ALA A O 1
ATOM 1005 N N . ALA A 1 122 ? 8.134 3.890 -20.838 1.00 87.00 122 ALA A N 1
ATOM 1006 C CA . ALA A 1 122 ? 8.272 5.240 -20.295 1.00 87.00 122 ALA A CA 1
ATOM 1007 C C . ALA A 1 122 ? 9.547 5.366 -19.462 1.00 87.00 122 ALA A C 1
ATOM 1009 O O . ALA A 1 122 ? 9.888 4.437 -18.732 1.00 87.00 122 ALA A O 1
ATOM 1010 N N . GLU A 1 123 ? 10.234 6.500 -19.576 1.00 85.12 123 GLU A N 1
ATOM 1011 C CA . GLU A 1 123 ? 11.477 6.750 -18.853 1.00 85.12 123 GLU A CA 1
ATOM 1012 C C . GLU A 1 123 ? 11.249 6.757 -17.335 1.00 85.12 123 GLU A C 1
ATOM 1014 O O . GLU A 1 123 ? 10.230 7.260 -16.861 1.00 85.12 123 GLU A O 1
ATOM 1019 N N . ILE A 1 124 ? 12.175 6.161 -16.584 1.00 83.56 124 ILE A N 1
ATOM 1020 C CA . ILE A 1 124 ? 12.120 6.086 -15.121 1.00 83.56 124 ILE A CA 1
ATOM 1021 C C . ILE A 1 124 ? 13.178 7.022 -14.553 1.00 83.56 124 ILE A C 1
ATOM 1023 O O . ILE A 1 124 ? 14.366 6.859 -14.844 1.00 83.56 124 ILE A O 1
ATOM 1027 N N . VAL A 1 125 ? 12.768 7.943 -13.682 1.00 80.44 125 VAL A N 1
ATOM 1028 C CA . VAL A 1 125 ? 13.697 8.837 -12.987 1.00 80.44 125 VAL A CA 1
ATOM 1029 C C . VAL A 1 125 ? 14.098 8.192 -11.661 1.00 80.44 125 VAL A C 1
ATOM 1031 O O . VAL A 1 125 ? 13.344 8.136 -10.693 1.00 80.44 125 VAL A O 1
ATOM 1034 N N . LEU A 1 126 ? 15.317 7.655 -11.595 1.00 70.44 126 LEU A N 1
ATOM 1035 C CA . LEU A 1 126 ? 15.751 6.850 -10.444 1.00 70.44 126 LEU A CA 1
ATOM 1036 C C . LEU A 1 126 ? 16.082 7.670 -9.186 1.00 70.44 126 LEU A C 1
ATOM 1038 O O . LEU A 1 126 ? 16.288 7.083 -8.124 1.00 70.44 126 LEU A O 1
ATOM 1042 N N . GLU A 1 127 ? 16.126 8.999 -9.287 1.00 71.50 127 GLU A N 1
ATOM 1043 C CA . GLU A 1 127 ? 16.670 9.875 -8.246 1.00 71.50 127 GLU A CA 1
ATOM 1044 C C . GLU A 1 127 ? 15.856 9.866 -6.941 1.00 71.50 127 GLU A C 1
ATOM 1046 O O . GLU A 1 127 ? 16.420 10.141 -5.880 1.00 71.50 127 GLU A O 1
ATOM 1051 N N . LYS A 1 128 ? 14.558 9.512 -6.968 1.00 66.81 128 LYS A N 1
ATOM 1052 C CA . LYS A 1 128 ? 13.714 9.408 -5.758 1.00 66.81 128 LYS A CA 1
ATOM 1053 C C . LYS A 1 128 ? 12.654 8.311 -5.859 1.00 66.81 128 LYS A C 1
ATOM 1055 O O . LYS A 1 128 ? 11.486 8.567 -6.136 1.00 66.81 128 LYS A O 1
ATOM 1060 N N . ARG A 1 129 ? 13.041 7.074 -5.550 1.00 77.50 129 ARG A N 1
ATOM 1061 C CA . ARG A 1 129 ? 12.092 5.958 -5.424 1.00 77.50 129 ARG A CA 1
ATOM 1062 C C . ARG A 1 129 ? 11.444 5.960 -4.044 1.00 77.50 129 ARG A C 1
ATOM 1064 O O . ARG A 1 129 ? 12.103 5.682 -3.045 1.00 77.50 129 ARG A O 1
ATOM 1071 N N . CYS A 1 130 ? 10.145 6.227 -3.998 1.00 86.75 130 CYS A N 1
ATOM 1072 C CA . CYS A 1 130 ? 9.359 6.156 -2.771 1.00 86.75 130 CYS A CA 1
ATOM 1073 C C . CYS A 1 130 ? 8.551 4.858 -2.729 1.00 86.75 130 CYS A C 1
ATOM 1075 O O . CYS A 1 130 ? 7.924 4.463 -3.712 1.00 86.75 130 CYS A O 1
ATOM 1077 N N . ILE A 1 131 ? 8.527 4.211 -1.564 1.00 90.62 131 ILE A N 1
ATOM 1078 C CA . ILE A 1 131 ? 7.643 3.069 -1.333 1.00 90.62 131 ILE A CA 1
ATOM 1079 C C . ILE A 1 131 ? 6.197 3.564 -1.385 1.00 90.62 131 ILE A C 1
ATOM 1081 O O . ILE A 1 131 ? 5.814 4.498 -0.674 1.00 90.62 131 ILE A O 1
ATOM 1085 N N . ASN A 1 132 ? 5.370 2.905 -2.191 1.00 93.69 132 ASN A N 1
ATOM 1086 C CA . ASN A 1 132 ? 3.938 3.125 -2.193 1.00 93.69 132 ASN A CA 1
ATOM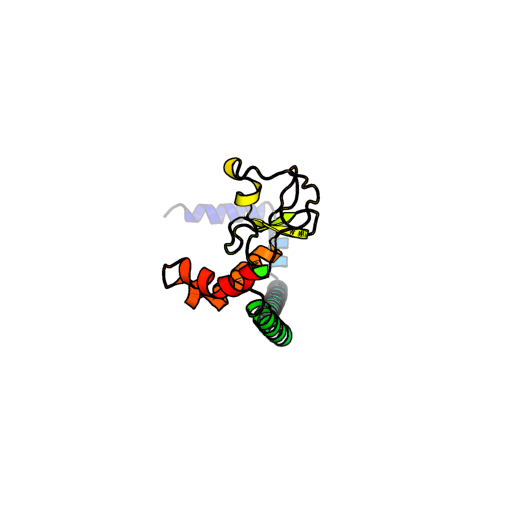 1087 C C . ASN A 1 132 ? 3.323 2.420 -0.980 1.00 93.69 132 ASN A C 1
ATOM 1089 O O . ASN A 1 132 ? 2.919 1.256 -1.030 1.00 93.69 132 ASN A O 1
ATOM 1093 N N . VAL A 1 133 ? 3.252 3.151 0.132 1.00 94.69 133 VAL A N 1
ATOM 1094 C CA . VAL A 1 133 ? 2.710 2.641 1.396 1.00 94.69 133 VAL A CA 1
ATOM 1095 C C . VAL A 1 133 ? 1.256 2.191 1.271 1.00 94.69 133 VAL A C 1
ATOM 1097 O O . VAL A 1 133 ? 0.858 1.274 1.982 1.00 94.69 133 VAL A O 1
ATOM 1100 N N . LEU A 1 134 ? 0.466 2.779 0.366 1.00 92.81 134 LEU A N 1
ATOM 1101 C CA . LEU A 1 134 ? -0.921 2.364 0.144 1.00 92.81 134 LEU A CA 1
ATOM 1102 C C . LEU A 1 134 ? -0.966 0.979 -0.496 1.00 92.81 134 LEU A C 1
ATOM 1104 O O . LEU A 1 134 ? -1.651 0.094 0.012 1.00 92.81 134 LEU A O 1
ATOM 1108 N N . VAL A 1 135 ? -0.187 0.764 -1.559 1.00 91.81 135 VAL A N 1
ATOM 1109 C CA . VAL A 1 135 ? -0.096 -0.549 -2.210 1.00 91.81 135 VAL A CA 1
ATOM 1110 C C . VAL A 1 135 ? 0.500 -1.581 -1.256 1.00 91.81 135 VAL A C 1
ATOM 1112 O O . VAL A 1 135 ? -0.027 -2.683 -1.177 1.00 91.81 135 VAL A O 1
ATOM 1115 N N . GLN A 1 136 ? 1.512 -1.223 -0.459 1.00 92.06 136 GLN A N 1
ATOM 1116 C CA . GLN A 1 136 ? 2.060 -2.111 0.575 1.00 92.06 136 GLN A CA 1
ATOM 1117 C C . GLN A 1 136 ? 0.977 -2.554 1.573 1.00 92.06 136 GLN A C 1
ATOM 1119 O O . GLN A 1 136 ? 0.869 -3.743 1.857 1.00 92.06 136 GLN A O 1
ATOM 1124 N N . HIS A 1 137 ? 0.144 -1.632 2.072 1.00 91.06 137 HIS A N 1
ATOM 1125 C CA . HIS A 1 137 ? -0.954 -1.980 2.983 1.00 91.06 137 HIS A CA 1
ATOM 1126 C C . HIS A 1 137 ? -2.017 -2.861 2.315 1.00 91.06 137 HIS A C 1
ATOM 1128 O O . HIS A 1 137 ? -2.563 -3.757 2.958 1.00 91.06 137 HIS A O 1
ATOM 1134 N N . LEU A 1 138 ? -2.332 -2.613 1.040 1.00 88.94 138 LEU A N 1
ATOM 1135 C CA . LEU A 1 138 ? -3.290 -3.427 0.290 1.00 88.94 138 LEU A CA 1
ATOM 1136 C C . LEU A 1 138 ? -2.770 -4.847 0.056 1.00 88.94 138 LEU A C 1
ATOM 1138 O O . LEU A 1 138 ? -3.518 -5.800 0.263 1.00 88.94 138 LEU A O 1
ATOM 1142 N N . VAL A 1 139 ? -1.497 -4.981 -0.323 1.00 87.44 139 VAL A N 1
ATOM 1143 C CA . VAL A 1 139 ? -0.822 -6.275 -0.480 1.00 87.44 139 VAL A CA 1
ATOM 1144 C C . VAL A 1 139 ? -0.825 -7.034 0.844 1.00 87.44 139 VAL A C 1
ATOM 1146 O O . VAL A 1 139 ? -1.145 -8.217 0.850 1.00 87.44 139 VAL A O 1
ATOM 1149 N N . GLU A 1 140 ? -0.538 -6.367 1.963 1.00 87.31 140 GLU A N 1
ATOM 1150 C CA . GLU A 1 140 ? -0.532 -7.011 3.281 1.00 87.31 140 GLU A CA 1
ATOM 1151 C C . GLU A 1 140 ? -1.920 -7.525 3.678 1.00 87.31 140 GLU A C 1
ATOM 1153 O O . GLU A 1 140 ? -2.079 -8.702 3.992 1.00 87.31 140 GLU A O 1
ATOM 1158 N N . LYS A 1 141 ? -2.961 -6.690 3.561 1.00 85.00 141 LYS A N 1
ATOM 1159 C CA . LYS A 1 141 ? -4.348 -7.125 3.808 1.00 85.00 141 LYS A CA 1
ATOM 1160 C C . LYS A 1 141 ? -4.762 -8.282 2.899 1.00 85.00 141 LYS A C 1
ATOM 1162 O O . LYS A 1 141 ? -5.488 -9.182 3.323 1.00 85.00 141 LYS A O 1
ATOM 1167 N N . TRP A 1 142 ? -4.320 -8.257 1.643 1.00 83.69 142 TRP A N 1
ATOM 1168 C CA . TRP A 1 142 ? -4.581 -9.337 0.703 1.00 83.69 142 TRP A CA 1
ATOM 1169 C C . TRP A 1 142 ? -3.879 -10.633 1.129 1.00 83.69 142 TRP A C 1
ATOM 1171 O O . TRP A 1 142 ? -4.534 -11.675 1.154 1.00 83.69 142 TRP A O 1
ATOM 1181 N N . ARG A 1 143 ? -2.605 -10.574 1.547 1.00 82.69 143 ARG A N 1
ATOM 1182 C CA . ARG A 1 143 ? -1.868 -11.724 2.106 1.00 82.69 143 ARG A CA 1
ATOM 1183 C C . ARG A 1 143 ? -2.577 -12.293 3.321 1.00 82.69 143 ARG A C 1
ATOM 1185 O O . ARG A 1 143 ? -2.779 -13.497 3.397 1.00 82.69 143 ARG A O 1
ATOM 1192 N N . GLU A 1 144 ? -3.018 -11.436 4.241 1.00 82.75 144 GLU A N 1
ATOM 1193 C CA . GLU A 1 144 ? -3.715 -11.866 5.453 1.00 82.75 144 GLU A CA 1
ATOM 1194 C C . GLU A 1 144 ? -4.991 -12.659 5.167 1.00 82.75 144 GLU A C 1
ATOM 1196 O O . GLU A 1 144 ? -5.278 -13.648 5.843 1.00 82.75 144 GLU A O 1
ATOM 1201 N N . ARG A 1 145 ? -5.738 -12.239 4.146 1.00 77.12 145 ARG A N 1
ATOM 1202 C CA . ARG A 1 145 ? -6.961 -12.907 3.697 1.00 77.12 145 ARG A CA 1
ATOM 1203 C C . ARG A 1 145 ? -6.684 -14.219 2.959 1.00 77.12 145 ARG A C 1
ATOM 1205 O O . ARG A 1 145 ? -7.522 -15.115 2.982 1.00 77.12 145 ARG A O 1
ATOM 1212 N N . ASN A 1 146 ? -5.511 -14.323 2.342 1.00 72.56 146 ASN A N 1
ATOM 1213 C CA . ASN A 1 146 ? -5.083 -15.439 1.506 1.00 72.56 146 ASN A CA 1
ATOM 1214 C C . ASN A 1 146 ? -4.034 -16.345 2.185 1.00 72.56 146 ASN A C 1
ATOM 1216 O O . ASN A 1 146 ? -3.453 -17.190 1.512 1.00 72.56 146 ASN A O 1
ATOM 1220 N N . LYS A 1 147 ? -3.819 -16.234 3.510 1.00 65.94 147 LYS A N 1
ATOM 1221 C CA . LYS A 1 147 ? -2.796 -16.988 4.278 1.00 65.94 147 LYS A CA 1
ATOM 1222 C C . LYS A 1 147 ? -2.797 -18.504 4.033 1.00 65.94 147 LYS A C 1
ATOM 1224 O O . LYS A 1 147 ? -1.741 -19.120 4.056 1.00 65.94 147 LYS A O 1
ATOM 1229 N N . HIS A 1 148 ? -3.948 -19.100 3.716 1.00 57.31 148 HIS A N 1
ATOM 1230 C CA . HIS A 1 148 ? -4.055 -20.526 3.373 1.00 57.31 148 HIS A CA 1
ATOM 1231 C C . HIS A 1 148 ? -3.323 -20.938 2.079 1.00 57.31 148 HIS A C 1
ATOM 1233 O O . HIS A 1 148 ? -3.198 -22.131 1.817 1.00 57.31 148 HIS A O 1
ATOM 1239 N N . ILE A 1 149 ? -2.856 -19.984 1.271 1.00 52.66 149 ILE A N 1
ATOM 1240 C CA . ILE A 1 149 ? -2.107 -20.228 0.029 1.00 52.66 149 ILE A CA 1
ATOM 1241 C C . ILE A 1 149 ? -0.590 -20.316 0.298 1.00 52.66 149 ILE A C 1
ATOM 1243 O O . ILE A 1 149 ? 0.110 -21.022 -0.431 1.00 52.66 149 ILE A O 1
ATOM 1247 N N . ASP A 1 150 ? -0.105 -19.678 1.372 1.00 45.19 150 ASP A N 1
ATOM 1248 C CA . ASP A 1 150 ? 1.325 -19.552 1.702 1.00 45.19 150 ASP A CA 1
ATOM 1249 C C . ASP A 1 150 ? 1.836 -20.646 2.679 1.00 45.19 150 ASP A C 1
ATOM 1251 O O . ASP A 1 150 ? 3.026 -20.963 2.665 1.00 45.19 150 ASP A O 1
ATOM 1255 N N . ASP A 1 151 ? 0.967 -21.274 3.491 1.00 42.44 151 ASP A N 1
ATOM 1256 C CA . ASP A 1 151 ? 1.370 -22.269 4.515 1.00 42.44 151 ASP A CA 1
ATOM 1257 C C . ASP A 1 151 ? 1.790 -23.639 3.943 1.00 42.44 151 ASP A C 1
ATOM 1259 O O . ASP A 1 151 ? 2.507 -24.408 4.591 1.00 42.44 151 ASP A O 1
ATOM 1263 N N . THR A 1 152 ? 1.417 -23.962 2.703 1.00 39.38 152 THR A N 1
ATOM 1264 C CA . THR A 1 152 ? 2.139 -24.997 1.957 1.00 39.38 152 THR A CA 1
ATOM 1265 C C . THR A 1 152 ? 3.376 -24.328 1.392 1.00 39.38 152 THR A C 1
ATOM 1267 O O . THR A 1 152 ? 3.250 -23.655 0.377 1.00 39.38 152 THR A O 1
ATOM 1270 N 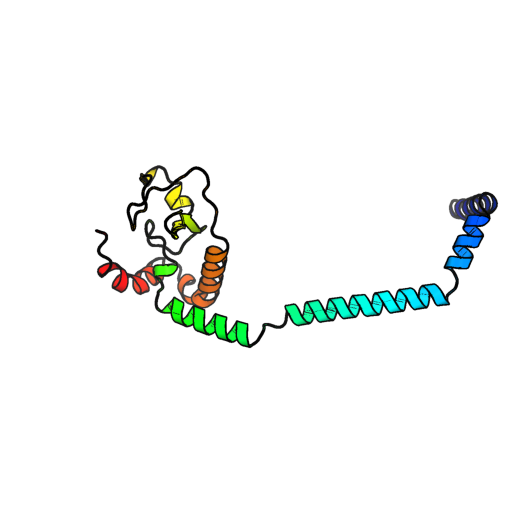N . GLY A 1 153 ? 4.536 -24.480 2.039 1.00 39.31 153 GLY A N 1
ATOM 1271 C CA . GLY A 1 153 ? 5.844 -23.941 1.630 1.00 39.31 153 GLY A CA 1
ATOM 1272 C C . GLY A 1 153 ? 6.295 -24.374 0.227 1.00 39.31 153 GLY A C 1
ATOM 1273 O O . GLY A 1 153 ? 7.272 -25.094 0.055 1.00 39.31 153 GLY A O 1
ATOM 1274 N N . LYS A 1 154 ? 5.545 -23.943 -0.779 1.00 38.22 154 LYS A N 1
ATOM 1275 C CA . LYS A 1 154 ? 5.678 -24.180 -2.202 1.00 38.22 154 LYS A CA 1
ATOM 1276 C C . LYS A 1 154 ? 5.257 -22.878 -2.860 1.00 38.22 154 LYS A C 1
ATOM 1278 O O . LYS A 1 154 ? 4.075 -22.617 -3.070 1.00 38.22 154 LYS A O 1
ATOM 1283 N N . SER A 1 155 ? 6.259 -22.100 -3.248 1.00 43.81 155 SER A N 1
ATOM 1284 C CA . SER A 1 155 ? 6.174 -21.030 -4.252 1.00 43.81 155 SER A CA 1
ATOM 1285 C C . SER A 1 155 ? 5.359 -21.408 -5.504 1.00 43.81 155 SER A C 1
ATOM 1287 O O . SER A 1 155 ? 4.925 -20.534 -6.252 1.00 43.81 155 SER A O 1
ATOM 1289 N N . ASP A 1 156 ? 5.120 -22.703 -5.713 1.00 43.03 156 ASP A N 1
ATOM 1290 C CA . ASP A 1 156 ? 4.414 -23.290 -6.845 1.00 43.03 156 ASP A CA 1
ATOM 1291 C C . ASP A 1 156 ? 2.881 -23.138 -6.781 1.00 43.03 156 ASP A C 1
ATOM 1293 O O . ASP A 1 156 ? 2.239 -23.160 -7.833 1.00 43.03 156 ASP A O 1
ATOM 1297 N N . SER A 1 157 ? 2.262 -22.944 -5.602 1.00 48.12 157 SER A N 1
ATOM 1298 C CA . SER A 1 157 ? 0.788 -22.838 -5.502 1.00 48.12 157 SER A CA 1
ATOM 1299 C C . SER A 1 157 ? 0.279 -21.502 -6.060 1.00 48.12 157 SER A C 1
ATOM 1301 O O . SER A 1 157 ? -0.624 -21.484 -6.899 1.00 48.12 157 SER A O 1
ATOM 1303 N N . PHE A 1 158 ? 0.934 -20.391 -5.702 1.00 53.31 158 PHE A N 1
ATOM 1304 C CA . PHE A 1 158 ? 0.653 -19.077 -6.270 1.00 53.31 158 PHE A CA 1
ATOM 1305 C C . PHE A 1 158 ? 0.892 -19.117 -7.781 1.00 53.31 158 PHE A C 1
ATOM 1307 O O . PHE A 1 158 ? -0.013 -18.787 -8.540 1.00 53.31 158 PHE A O 1
ATOM 1314 N N . TYR A 1 159 ? 2.032 -19.655 -8.237 1.00 45.59 159 TYR A N 1
ATOM 1315 C CA . TYR A 1 159 ? 2.343 -19.786 -9.666 1.00 45.59 159 TYR A CA 1
ATOM 1316 C C . TYR A 1 159 ? 1.284 -20.596 -10.431 1.00 45.59 159 TYR A C 1
ATOM 1318 O O . TYR A 1 159 ? 0.937 -20.211 -11.544 1.00 45.59 159 TYR A O 1
ATOM 1326 N N . SER A 1 160 ? 0.700 -21.647 -9.840 1.00 49.81 160 SER A N 1
ATOM 1327 C CA . SER A 1 160 ? -0.375 -22.451 -10.452 1.00 49.81 160 SER A CA 1
ATOM 1328 C C . SER A 1 160 ? -1.712 -21.705 -10.618 1.00 49.81 160 SER A C 1
ATOM 1330 O O . SER A 1 160 ? -2.441 -21.958 -11.576 1.00 49.81 160 SER A O 1
ATOM 1332 N N . TYR A 1 161 ? -2.014 -20.738 -9.742 1.00 52.91 161 TYR A N 1
ATOM 1333 C CA . TYR A 1 161 ? -3.245 -19.937 -9.812 1.0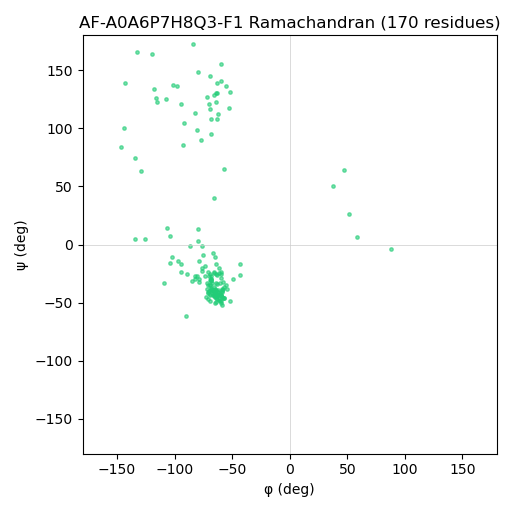0 52.91 161 TYR A CA 1
ATOM 1334 C C . TYR A 1 161 ? -3.162 -18.813 -10.863 1.00 52.91 161 TYR A C 1
ATOM 1336 O O . TYR A 1 161 ? -4.164 -18.441 -11.472 1.00 52.91 161 TYR A O 1
ATOM 1344 N N . ILE A 1 162 ? -1.960 -18.283 -11.123 1.00 51.94 162 ILE A N 1
ATOM 1345 C CA . ILE A 1 162 ? -1.717 -17.171 -12.069 1.00 51.94 162 ILE A CA 1
ATOM 1346 C C . ILE A 1 162 ? -1.108 -17.601 -13.414 1.00 51.94 162 ILE A C 1
ATOM 1348 O O . ILE A 1 162 ? -1.188 -16.836 -14.376 1.00 51.94 162 ILE A O 1
ATOM 1352 N N . THR A 1 163 ? -0.553 -18.812 -13.548 1.00 47.56 163 THR A N 1
ATOM 1353 C CA . THR A 1 163 ? 0.014 -19.327 -14.820 1.00 47.56 163 THR A CA 1
ATOM 1354 C C . THR A 1 163 ? -0.953 -19.298 -16.009 1.00 47.56 163 THR A C 1
ATOM 1356 O O . THR A 1 163 ? -0.511 -18.908 -17.095 1.00 47.56 163 THR A O 1
ATOM 1359 N N . PRO A 1 164 ? -2.264 -19.589 -15.865 1.00 49.56 164 PRO A N 1
ATOM 1360 C CA . PRO A 1 164 ? -3.199 -19.457 -16.983 1.00 49.56 164 PRO A CA 1
ATOM 1361 C C . PRO A 1 164 ? -3.341 -18.007 -17.477 1.00 49.56 164 PRO A C 1
ATOM 1363 O O . PRO A 1 164 ? -3.632 -17.783 -18.652 1.00 49.56 164 PRO A O 1
ATOM 1366 N N . LEU A 1 165 ? -3.106 -17.016 -16.607 1.00 46.72 165 LEU A N 1
ATOM 1367 C CA . LEU A 1 165 ? -3.283 -15.589 -16.894 1.00 46.72 165 LEU A CA 1
ATOM 1368 C C . LEU A 1 165 ? -2.057 -14.962 -17.578 1.00 46.72 165 LEU A C 1
ATOM 1370 O O . LEU A 1 165 ? -2.223 -14.081 -18.420 1.00 46.72 165 LEU A O 1
ATOM 1374 N N . TYR A 1 166 ? -0.844 -15.447 -17.294 1.00 44.28 166 TYR A N 1
ATOM 1375 C CA . TYR A 1 166 ? 0.383 -14.957 -17.942 1.00 44.28 166 TYR A CA 1
ATOM 1376 C C . TYR A 1 166 ? 0.501 -15.353 -19.419 1.00 44.28 166 TYR A C 1
ATOM 1378 O O . TYR A 1 166 ? 1.095 -14.611 -20.195 1.00 44.28 166 TYR A O 1
ATOM 1386 N N . SER A 1 167 ? -0.113 -16.466 -19.841 1.00 44.94 167 SER A N 1
ATOM 1387 C CA . SER A 1 167 ? -0.101 -16.912 -21.248 1.00 44.94 167 SER A CA 1
ATOM 1388 C C . SER A 1 167 ? -0.800 -15.947 -22.224 1.00 44.94 167 SER A C 1
ATOM 1390 O O . SER A 1 167 ? -0.586 -16.028 -23.433 1.00 44.94 167 SER A O 1
ATOM 1392 N N . LYS A 1 168 ? -1.618 -15.014 -21.711 1.00 42.75 168 LYS A N 1
ATOM 1393 C CA . LYS A 1 168 ? -2.378 -14.030 -22.505 1.00 42.75 168 LYS A CA 1
ATOM 1394 C C . LYS A 1 168 ? -1.774 -12.625 -22.512 1.00 42.75 168 LYS A C 1
ATOM 1396 O O . LYS A 1 168 ? -2.204 -11.797 -23.311 1.00 42.75 168 LYS A O 1
ATOM 1401 N N . VAL A 1 169 ? -0.787 -12.343 -21.663 1.00 43.22 169 VAL A N 1
ATOM 1402 C CA . VAL A 1 169 ? -0.117 -11.038 -21.631 1.00 43.22 169 VAL A CA 1
ATOM 1403 C C . VAL A 1 169 ? 1.105 -11.122 -22.542 1.00 43.22 169 VAL A C 1
ATOM 1405 O O . VAL A 1 169 ? 2.203 -11.458 -22.108 1.00 43.22 169 VAL A O 1
ATOM 1408 N N . ARG A 1 170 ? 0.904 -10.875 -23.843 1.00 37.81 170 ARG A N 1
ATOM 1409 C CA . ARG A 1 170 ? 2.019 -10.619 -24.764 1.00 37.81 170 ARG A CA 1
ATOM 1410 C C . ARG A 1 170 ? 2.716 -9.342 -24.295 1.00 37.81 170 ARG A C 1
ATOM 1412 O O . ARG A 1 170 ? 2.161 -8.257 -24.432 1.00 37.81 170 ARG A O 1
ATOM 1419 N N . PHE A 1 171 ? 3.908 -9.490 -23.730 1.00 40.19 171 PHE A N 1
ATOM 1420 C CA . PHE A 1 171 ? 4.864 -8.397 -23.615 1.00 40.19 171 PHE A CA 1
ATOM 1421 C C . PHE A 1 171 ? 5.326 -8.092 -25.046 1.00 40.19 171 PHE A C 1
ATOM 1423 O O . PHE A 1 171 ? 5.935 -8.953 -25.682 1.00 40.19 171 PHE A O 1
ATOM 1430 N N . LEU A 1 172 ? 4.884 -6.952 -25.582 1.00 34.62 172 LEU A N 1
ATOM 1431 C CA . LEU A 1 172 ? 5.346 -6.403 -26.859 1.00 34.62 172 LEU A CA 1
ATOM 1432 C C . LEU A 1 172 ? 6.686 -5.696 -26.661 1.00 34.62 172 LEU A C 1
ATOM 1434 O O . LEU A 1 172 ? 6.837 -5.042 -25.604 1.00 34.62 172 LEU A O 1
#

Nearest PDB structures (foldseek):
  6fga-assembly3_D  TM=8.684E-01  e=3.418E-05  Homo sapiens
  8a58-assembly1_D  TM=8.594E-01  e=5.505E-05  Homo sapiens
  6fga-assembly1_E  TM=7.966E-01  e=4.804E-05  Homo sapiens
  8a58-assembly1_C  TM=7.927E-01  e=7.228E-05  Homo sapiens
  7xed-assembly1_D  TM=8.503E-01  e=2.636E-04  Oryza sativa Japonica Group